Protein AF-A0A1F5B3G7-F1 (afdb_monomer)

Foldseek 3Di:
DDDDDDDDDPVVVVVLVVVCVVVVHDSVVVVVVVVVVVCVVCVVVVVCVPPPCSVVVVVVVVVCVVVVVDDPPVVVVVVVVD

Solvent-accessible surface area (backbone atoms only — not comparable to full-atom values): 5056 Å² total; per-residue (Å²): 132,88,87,81,89,81,92,71,60,66,71,58,53,53,52,48,50,53,52,20,61,73,70,74,46,58,61,65,60,54,52,51,52,52,48,52,55,56,48,60,78,38,44,67,60,50,56,56,66,65,43,83,62,45,71,57,50,54,54,48,52,55,50,34,51,74,68,67,64,68,77,58,70,72,60,54,50,64,63,71,78,107

Nearest PDB structures (foldseek):
  7vp2-assembly1_B  TM=4.997E-01  e=4.922E+00  Arabidopsis thaliana
  6zxf-assembly1_J  TM=4.499E-01  e=6.209E+00  Homo sapiens

Sequence (82 aa):
METATIRIPEAKKNLLKAVASLENKKMNDIIVNLIDEYVARRKESLELLSVPGLLNEIRASSREFRHRKTVPISDARKKLER

Radius of gyration: 23.34 Å; Cα contacts (8 Å, |Δi|>4): 16; chains: 1; bounding box: 51×25×51 Å

Structure (mmCIF, N/CA/C/O backbone):
data_AF-A0A1F5B3G7-F1
#
_entry.id   AF-A0A1F5B3G7-F1
#
loop_
_atom_site.group_PDB
_atom_site.id
_atom_site.type_symbol
_atom_site.label_atom_id
_atom_site.label_alt_id
_atom_site.label_comp_id
_atom_site.label_asym_id
_atom_site.label_entity_id
_atom_site.label_seq_id
_atom_site.pdbx_PDB_ins_code
_atom_site.Cartn_x
_atom_site.Cartn_y
_atom_site.Cartn_z
_atom_site.occupancy
_atom_site.B_iso_or_equiv
_atom_site.auth_seq_id
_atom_site.auth_comp_id
_atom_site.auth_asym_id
_atom_site.auth_atom_id
_atom_site.pdbx_PDB_model_num
ATOM 1 N N . MET A 1 1 ? -15.771 8.762 -3.403 1.00 64.00 1 MET A N 1
ATOM 2 C CA . MET A 1 1 ? -14.890 7.591 -3.212 1.00 64.00 1 MET A CA 1
ATOM 3 C C . MET A 1 1 ? -15.716 6.350 -3.480 1.00 64.00 1 MET A C 1
ATOM 5 O O . MET A 1 1 ? -16.837 6.287 -2.989 1.00 64.00 1 MET A O 1
ATOM 9 N N 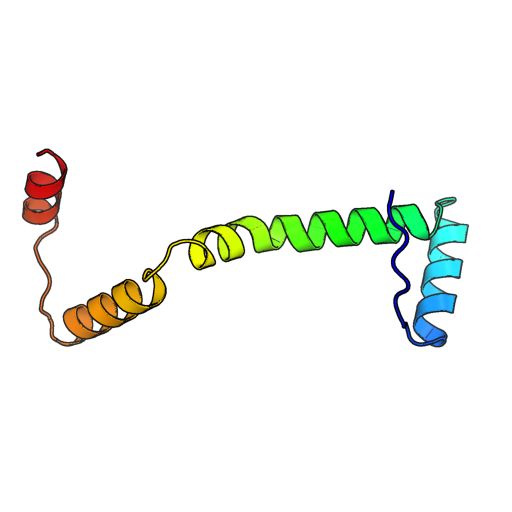. GLU A 1 2 ? -15.202 5.408 -4.267 1.00 81.81 2 GLU A N 1
ATOM 10 C CA . GLU A 1 2 ? -15.788 4.065 -4.341 1.00 81.81 2 GLU A CA 1
ATOM 11 C C . GLU A 1 2 ? -15.579 3.336 -3.010 1.00 81.81 2 GLU A C 1
ATOM 13 O O . GLU A 1 2 ? -14.602 3.581 -2.298 1.00 81.81 2 GLU A O 1
ATOM 18 N N . THR A 1 3 ? -16.523 2.470 -2.645 1.00 80.94 3 THR A N 1
ATOM 19 C CA . THR A 1 3 ? -16.445 1.693 -1.406 1.00 80.94 3 THR A CA 1
ATOM 20 C C . THR A 1 3 ? -15.880 0.311 -1.707 1.00 80.94 3 THR A C 1
ATOM 22 O O . THR A 1 3 ? -16.414 -0.429 -2.527 1.00 80.94 3 THR A O 1
ATOM 25 N N . ALA A 1 4 ? -14.790 -0.048 -1.030 1.00 82.19 4 ALA A N 1
ATOM 26 C CA . ALA A 1 4 ? -14.196 -1.377 -1.101 1.00 82.19 4 ALA A CA 1
ATOM 27 C C . ALA A 1 4 ? -14.402 -2.096 0.235 1.00 82.19 4 ALA A C 1
ATOM 29 O O . ALA A 1 4 ? -14.108 -1.551 1.299 1.00 82.19 4 ALA A O 1
ATOM 30 N N . THR A 1 5 ? -14.904 -3.331 0.194 1.00 86.81 5 THR A N 1
ATOM 31 C CA . THR A 1 5 ? -15.060 -4.157 1.400 1.00 86.81 5 THR A CA 1
ATOM 32 C C . THR A 1 5 ? -13.872 -5.100 1.532 1.00 86.81 5 THR A C 1
ATOM 34 O O . THR A 1 5 ? -13.637 -5.935 0.662 1.00 86.81 5 THR A O 1
ATOM 37 N N . ILE A 1 6 ? -13.133 -4.989 2.638 1.00 86.06 6 ILE A N 1
ATOM 38 C CA . ILE A 1 6 ? -11.952 -5.812 2.919 1.00 86.06 6 ILE A CA 1
ATOM 39 C C . ILE A 1 6 ? -12.283 -6.783 4.053 1.00 86.06 6 ILE A C 1
ATOM 41 O O . ILE A 1 6 ? -12.815 -6.390 5.092 1.00 86.06 6 ILE A O 1
ATOM 45 N N . ARG A 1 7 ? -11.947 -8.063 3.870 1.00 88.81 7 ARG A N 1
ATOM 46 C CA . ARG A 1 7 ? -12.060 -9.071 4.930 1.00 88.81 7 ARG A CA 1
ATOM 47 C C . ARG A 1 7 ? -10.820 -9.028 5.813 1.00 88.81 7 ARG A C 1
ATOM 49 O O . ARG A 1 7 ? -9.706 -9.217 5.334 1.00 88.81 7 ARG A O 1
ATOM 56 N N . ILE A 1 8 ? -11.028 -8.822 7.107 1.00 89.00 8 ILE A N 1
ATOM 57 C CA . ILE A 1 8 ? -9.974 -8.798 8.123 1.00 89.00 8 ILE A CA 1
ATOM 58 C C . ILE A 1 8 ? -10.368 -9.690 9.305 1.00 89.00 8 ILE A C 1
ATOM 60 O O . ILE A 1 8 ? -11.545 -9.713 9.670 1.00 89.00 8 ILE A O 1
ATOM 64 N N . PRO A 1 9 ? -9.410 -10.410 9.920 1.00 95.12 9 PRO A N 1
ATOM 65 C CA . PRO A 1 9 ? -9.666 -11.181 11.132 1.00 95.12 9 PRO A CA 1
ATOM 66 C C . PRO A 1 9 ? -10.229 -10.305 12.254 1.00 95.12 9 PRO A C 1
ATOM 68 O O . PRO A 1 9 ? -9.765 -9.181 12.467 1.00 95.12 9 PRO A O 1
ATOM 71 N N . GLU A 1 10 ? -11.183 -10.843 13.011 1.00 92.06 10 GLU A N 1
ATOM 72 C CA . GLU A 1 10 ? -11.904 -10.102 14.051 1.00 92.06 10 GLU A CA 1
ATOM 73 C C . GLU A 1 10 ? -10.973 -9.534 15.131 1.00 92.06 10 GLU A C 1
ATOM 75 O O . GLU A 1 10 ? -11.068 -8.357 15.477 1.00 92.06 10 GLU A O 1
ATOM 80 N N . ALA A 1 11 ? -9.993 -10.323 15.581 1.00 93.31 11 ALA A N 1
ATOM 81 C CA . ALA A 1 11 ? -8.994 -9.877 16.551 1.00 93.31 11 ALA A CA 1
ATOM 82 C C . ALA A 1 11 ? -8.247 -8.613 16.083 1.00 93.31 11 ALA A C 1
ATOM 84 O O . ALA A 1 11 ? -8.073 -7.665 16.848 1.00 93.31 11 ALA A O 1
ATOM 85 N N . 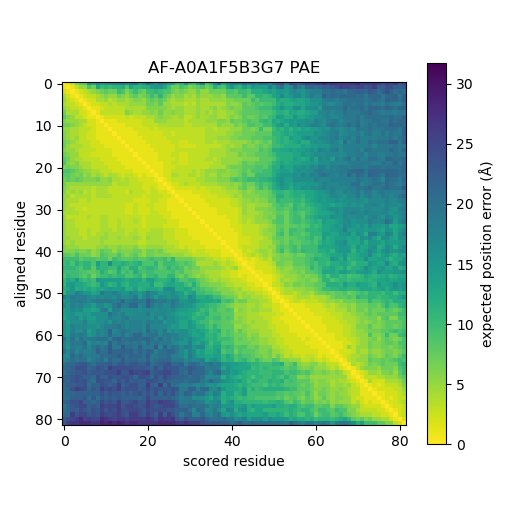LYS A 1 12 ? -7.864 -8.558 14.799 1.00 92.00 12 LYS A N 1
ATOM 86 C CA . LYS A 1 12 ? -7.163 -7.401 14.221 1.00 92.00 12 LYS A CA 1
ATOM 87 C 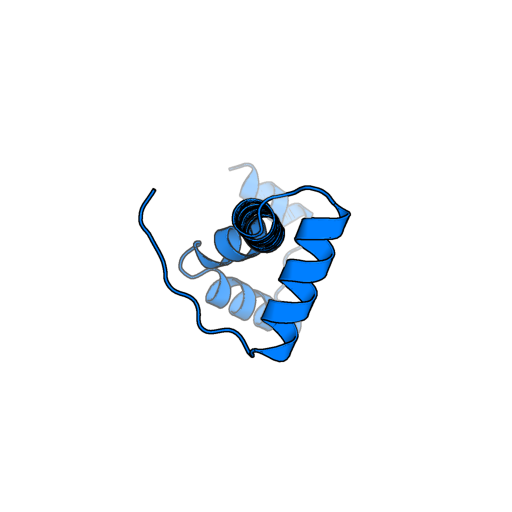C . LYS A 1 12 ? -8.080 -6.185 14.097 1.00 92.00 12 LYS A C 1
ATOM 89 O O . LYS A 1 12 ? -7.643 -5.073 14.373 1.00 92.00 12 LYS A O 1
ATOM 94 N N . LYS A 1 13 ? -9.349 -6.389 13.730 1.00 90.75 13 LYS A N 1
ATOM 95 C CA . LYS A 1 13 ? -10.362 -5.322 13.682 1.00 90.75 13 LYS A CA 1
ATOM 96 C C . LYS A 1 13 ? -10.561 -4.682 15.059 1.00 90.75 13 LYS A C 1
ATOM 98 O O . LYS A 1 13 ? -10.603 -3.459 15.160 1.00 90.75 13 LYS A O 1
ATOM 103 N N . ASN A 1 14 ? -10.671 -5.496 16.108 1.00 92.06 14 ASN A N 1
ATOM 104 C CA . ASN A 1 14 ? -10.889 -5.007 17.470 1.00 92.06 14 ASN A CA 1
ATOM 105 C C . ASN A 1 14 ? -9.690 -4.201 17.981 1.00 92.06 14 ASN A C 1
ATOM 107 O O . ASN A 1 14 ? -9.879 -3.118 18.533 1.00 92.06 14 ASN A O 1
ATOM 111 N N . LEU A 1 15 ? -8.468 -4.673 17.718 1.00 93.38 15 LEU A N 1
ATOM 112 C CA . LEU A 1 15 ? -7.247 -3.926 18.029 1.00 93.38 15 LEU A CA 1
ATOM 113 C C . LEU A 1 15 ? -7.187 -2.594 17.278 1.00 93.38 15 LEU A C 1
ATOM 115 O O . LEU A 1 15 ? -6.949 -1.558 17.891 1.00 93.38 15 LEU A O 1
ATOM 119 N N . LEU A 1 16 ? -7.466 -2.599 15.972 1.00 90.81 16 LEU A N 1
ATOM 120 C CA . LEU A 1 16 ? -7.462 -1.377 15.170 1.00 90.81 16 LEU A CA 1
ATOM 121 C C . LEU A 1 16 ? -8.495 -0.364 15.678 1.00 90.81 16 LEU A C 1
ATOM 123 O O . LEU A 1 16 ? -8.211 0.828 15.736 1.00 90.81 16 LEU A O 1
ATOM 127 N N . LYS A 1 17 ? -9.676 -0.834 16.094 1.00 90.19 17 LYS A N 1
ATOM 128 C CA . LYS A 1 17 ? -10.706 0.014 16.700 1.00 90.19 17 LYS A CA 1
ATOM 129 C C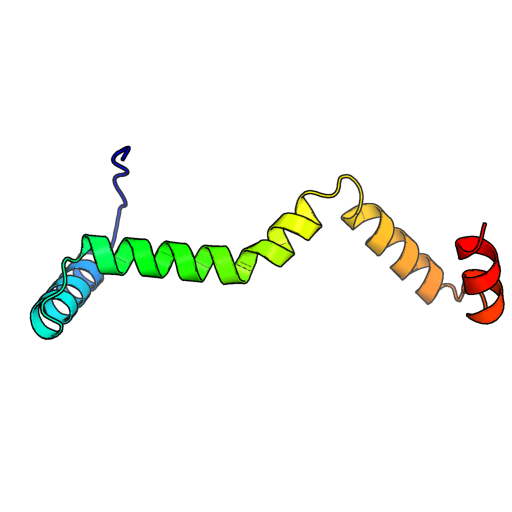 . LYS A 1 17 ? -10.227 0.633 18.016 1.00 90.19 17 LYS A C 1
ATOM 131 O O . LYS A 1 17 ? -10.436 1.823 18.218 1.00 90.19 17 LYS A O 1
ATOM 136 N N . ALA A 1 18 ? -9.578 -0.146 18.881 1.00 92.75 18 ALA A N 1
ATOM 137 C CA . ALA A 1 18 ? -9.036 0.353 20.143 1.00 92.75 18 ALA A CA 1
ATOM 138 C C . ALA A 1 18 ? -7.965 1.436 19.919 1.00 92.75 18 ALA A C 1
ATOM 140 O O . ALA A 1 18 ? -8.020 2.488 20.551 1.00 92.75 18 ALA A O 1
ATOM 141 N N . VAL A 1 19 ? -7.049 1.214 18.971 1.00 92.06 19 VAL A N 1
ATOM 142 C CA . VAL A 1 19 ? -6.021 2.197 18.585 1.00 92.06 19 VAL A CA 1
ATOM 143 C C . VAL A 1 19 ? -6.656 3.456 17.993 1.00 92.06 19 VAL A C 1
ATOM 145 O O . VAL A 1 19 ? -6.310 4.564 18.387 1.00 92.06 19 VAL A O 1
ATOM 148 N N . ALA A 1 20 ? -7.639 3.303 17.104 1.00 92.44 20 ALA A N 1
ATOM 149 C CA . ALA A 1 20 ? -8.358 4.429 16.515 1.00 92.44 20 ALA A CA 1
ATOM 150 C C . ALA A 1 20 ? -9.060 5.288 17.580 1.00 92.44 20 ALA A C 1
ATOM 152 O O . ALA A 1 20 ? -8.994 6.515 17.528 1.00 92.44 20 ALA A O 1
ATOM 153 N N . SER A 1 21 ? -9.684 4.646 18.573 1.00 91.31 21 SER A N 1
ATOM 154 C CA . SER A 1 21 ? -10.292 5.332 19.715 1.00 91.31 21 SER A CA 1
ATOM 155 C C . SER A 1 21 ? -9.262 6.052 20.583 1.00 91.31 21 SER A C 1
ATOM 157 O O . SER A 1 21 ? -9.523 7.177 20.997 1.00 91.31 21 SER A O 1
ATOM 159 N N . LEU A 1 22 ? -8.099 5.442 20.830 1.00 93.25 22 LEU A N 1
ATOM 160 C CA . LEU A 1 22 ? -7.014 6.058 21.599 1.00 93.25 22 LEU A CA 1
ATOM 161 C C . LEU A 1 22 ? -6.459 7.309 20.903 1.00 93.25 22 LEU A C 1
ATOM 163 O O . LEU A 1 22 ? -6.242 8.331 21.544 1.00 93.25 22 LEU A O 1
ATOM 167 N N . GLU A 1 23 ? -6.253 7.239 19.589 1.00 90.81 23 GLU A N 1
ATOM 168 C CA . GLU A 1 23 ? -5.717 8.346 18.790 1.00 90.81 23 GLU A CA 1
ATOM 169 C C . GLU A 1 23 ? -6.777 9.385 18.389 1.00 90.81 23 GLU A C 1
ATOM 171 O O . GLU A 1 23 ? -6.450 10.360 17.713 1.00 90.81 23 GLU A O 1
ATOM 176 N N . ASN A 1 24 ? -8.041 9.179 18.776 1.00 92.62 24 ASN A N 1
ATOM 177 C CA . ASN A 1 24 ? -9.191 9.985 18.359 1.00 92.62 24 ASN A CA 1
ATOM 178 C C . ASN A 1 24 ? -9.283 10.156 16.826 1.00 92.62 24 ASN A C 1
ATOM 180 O O . ASN A 1 24 ? -9.618 11.224 16.309 1.00 92.62 24 ASN A O 1
ATOM 184 N N . LYS A 1 25 ? -8.960 9.090 16.086 1.00 92.00 25 LYS A N 1
ATOM 185 C CA . LYS A 1 25 ? -8.979 9.044 14.617 1.00 92.00 25 LYS A CA 1
ATOM 186 C C . LYS A 1 25 ? -10.050 8.089 14.120 1.00 92.00 25 LYS A C 1
ATOM 188 O O . LYS A 1 25 ? -10.410 7.114 14.780 1.00 92.00 25 LYS A O 1
ATOM 193 N N . LYS A 1 26 ? -10.543 8.319 12.902 1.00 90.12 26 LYS A N 1
ATOM 194 C CA . LYS A 1 26 ? -11.426 7.351 12.248 1.00 90.12 26 LYS A CA 1
ATOM 195 C C . LYS A 1 26 ? -10.596 6.175 11.751 1.00 90.12 26 LYS A C 1
ATOM 197 O O . LYS A 1 26 ? -9.539 6.344 11.152 1.00 90.12 26 LYS A O 1
ATOM 202 N N . MET A 1 27 ? -11.132 4.972 11.928 1.00 86.88 27 MET A N 1
ATOM 203 C CA . MET A 1 27 ? -10.505 3.739 11.442 1.00 86.88 27 MET A CA 1
ATOM 204 C C . MET A 1 27 ? -10.245 3.775 9.927 1.00 86.88 27 MET A C 1
ATOM 206 O O . MET A 1 27 ? -9.244 3.241 9.462 1.00 86.88 27 MET A O 1
ATOM 210 N N . ASN A 1 28 ? -11.128 4.436 9.172 1.00 87.62 28 ASN A N 1
ATOM 211 C CA . ASN A 1 28 ? -10.963 4.630 7.735 1.00 87.62 28 ASN A CA 1
ATOM 212 C C . ASN A 1 28 ? -9.707 5.444 7.406 1.00 87.62 28 ASN A C 1
ATOM 214 O O . ASN A 1 28 ? -8.924 5.024 6.565 1.00 87.62 28 ASN A O 1
ATOM 218 N N . ASP A 1 29 ? -9.484 6.557 8.105 1.00 89.88 29 ASP A N 1
ATOM 219 C CA . ASP A 1 29 ? -8.351 7.451 7.843 1.00 89.88 29 ASP A CA 1
ATOM 220 C C . ASP A 1 29 ? -7.022 6.731 8.109 1.00 89.88 29 ASP A C 1
ATOM 222 O O . ASP A 1 29 ? -6.075 6.859 7.339 1.00 89.88 29 ASP A O 1
ATOM 226 N N . ILE A 1 30 ? -6.975 5.891 9.150 1.00 90.62 30 ILE A N 1
ATOM 227 C CA . ILE A 1 30 ? -5.810 5.043 9.442 1.00 90.62 30 ILE A CA 1
ATOM 228 C C . ILE A 1 30 ? -5.541 4.071 8.288 1.00 90.62 30 ILE A C 1
ATOM 230 O O . ILE A 1 30 ? -4.400 3.939 7.853 1.00 90.62 30 ILE A O 1
ATOM 234 N N . ILE A 1 31 ? -6.574 3.390 7.780 1.00 90.38 31 ILE A N 1
ATOM 235 C CA . ILE A 1 31 ? -6.412 2.434 6.676 1.00 90.38 31 ILE A CA 1
ATOM 236 C C . ILE A 1 31 ? -5.988 3.141 5.387 1.00 90.38 31 ILE A C 1
ATOM 238 O O . ILE A 1 31 ? -5.091 2.645 4.714 1.00 90.38 31 ILE A O 1
ATOM 242 N N . VAL A 1 32 ? -6.593 4.282 5.054 1.00 91.00 32 VAL A N 1
ATOM 243 C CA . VAL A 1 32 ? -6.238 5.059 3.856 1.00 91.00 32 VAL A CA 1
ATOM 244 C C . VAL A 1 32 ? -4.773 5.485 3.916 1.00 91.00 32 VAL A C 1
ATOM 246 O O . VAL A 1 32 ? -4.020 5.178 2.997 1.00 91.00 32 VAL A O 1
ATOM 249 N N . ASN A 1 33 ? -4.332 6.050 5.040 1.00 91.94 33 ASN A N 1
ATOM 250 C CA . ASN A 1 33 ? -2.934 6.447 5.213 1.00 91.94 33 ASN A CA 1
ATOM 251 C C . ASN A 1 33 ? -1.976 5.247 5.113 1.00 91.94 33 ASN A C 1
ATOM 253 O O . ASN A 1 33 ? -0.930 5.332 4.473 1.00 91.94 33 ASN A O 1
ATOM 257 N N . LEU A 1 34 ? -2.339 4.099 5.699 1.00 91.06 34 LEU A N 1
ATOM 258 C CA . LEU A 1 34 ? -1.541 2.872 5.590 1.00 91.06 34 LEU A CA 1
ATOM 259 C C . LEU A 1 34 ? -1.451 2.357 4.148 1.00 91.06 34 LEU A C 1
ATOM 261 O O . LEU A 1 34 ? -0.406 1.833 3.755 1.00 91.06 34 LEU A O 1
ATOM 265 N N . ILE A 1 35 ? -2.529 2.481 3.369 1.00 90.38 35 ILE A N 1
ATOM 266 C CA . ILE A 1 35 ? -2.534 2.146 1.941 1.00 90.38 35 ILE A CA 1
ATOM 267 C C . ILE A 1 35 ? -1.584 3.083 1.197 1.00 90.38 35 ILE A C 1
ATOM 269 O O . ILE A 1 35 ? -0.712 2.591 0.480 1.00 90.38 35 ILE A O 1
ATOM 273 N N . ASP A 1 36 ? -1.694 4.393 1.415 1.00 91.38 36 ASP A N 1
ATOM 274 C CA . ASP A 1 36 ? -0.855 5.393 0.752 1.00 91.38 36 ASP A CA 1
ATOM 275 C C . ASP A 1 36 ? 0.631 5.152 1.036 1.00 91.38 36 ASP A C 1
ATOM 277 O O . ASP A 1 36 ? 1.440 5.074 0.110 1.00 91.38 36 ASP A O 1
ATOM 281 N N . GLU A 1 37 ? 1.001 4.910 2.295 1.00 91.50 37 GLU A N 1
ATOM 282 C CA . GLU A 1 37 ? 2.375 4.555 2.660 1.00 91.50 37 GLU A CA 1
ATOM 283 C C . GLU A 1 37 ? 2.842 3.244 2.013 1.00 91.50 37 GLU A C 1
ATOM 285 O O . GLU A 1 37 ? 3.992 3.111 1.580 1.00 91.50 37 GLU A O 1
ATOM 290 N N . TYR A 1 38 ? 1.973 2.231 1.965 1.00 89.44 38 TYR A N 1
ATOM 291 C CA . TYR A 1 38 ? 2.309 0.934 1.383 1.00 89.44 38 TYR A CA 1
ATOM 292 C C . TYR A 1 38 ? 2.538 1.020 -0.126 1.00 89.44 38 TYR A C 1
ATOM 294 O O . TYR A 1 38 ? 3.461 0.368 -0.631 1.00 89.44 38 TYR A O 1
ATOM 302 N N . VAL A 1 39 ? 1.724 1.822 -0.817 1.00 89.25 39 VAL A N 1
ATOM 303 C CA . VAL A 1 39 ? 1.838 2.102 -2.250 1.00 89.25 39 VAL A CA 1
ATOM 304 C C . VAL A 1 39 ? 3.067 2.960 -2.525 1.00 89.25 39 VAL A C 1
ATOM 306 O O . VAL A 1 39 ? 3.854 2.603 -3.398 1.00 89.25 39 VAL A O 1
ATOM 309 N N . ALA A 1 40 ? 3.301 4.023 -1.751 1.00 89.69 40 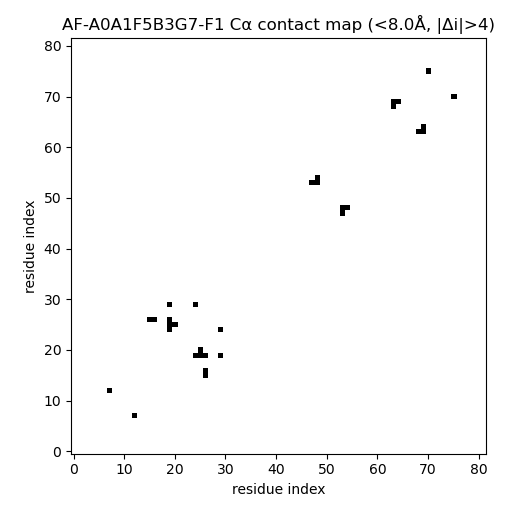ALA A N 1
ATOM 310 C CA . ALA A 1 40 ? 4.462 4.897 -1.913 1.00 89.69 40 ALA A CA 1
ATOM 311 C C . ALA A 1 40 ? 5.783 4.114 -1.845 1.00 89.69 40 ALA A C 1
ATOM 313 O O . ALA A 1 40 ? 6.624 4.252 -2.731 1.00 89.69 40 ALA A O 1
ATOM 314 N N . ARG A 1 41 ? 5.924 3.198 -0.874 1.00 88.38 41 ARG A N 1
ATOM 315 C CA . ARG A 1 41 ? 7.101 2.312 -0.753 1.00 88.38 41 ARG A CA 1
ATOM 316 C C . ARG A 1 41 ? 7.310 1.367 -1.940 1.00 88.38 41 ARG A C 1
ATOM 318 O O . ARG A 1 41 ? 8.387 0.802 -2.078 1.00 88.38 41 ARG A O 1
ATOM 325 N N . ARG A 1 42 ? 6.281 1.130 -2.754 1.00 87.50 42 ARG A N 1
ATOM 326 C CA . ARG A 1 42 ? 6.315 0.204 -3.898 1.00 87.50 42 ARG A CA 1
ATOM 327 C C . ARG A 1 42 ? 6.248 0.909 -5.241 1.00 87.50 42 ARG A C 1
ATOM 329 O O . ARG A 1 42 ? 6.366 0.232 -6.257 1.00 87.50 42 ARG A O 1
ATOM 336 N N . LYS A 1 43 ? 6.077 2.231 -5.257 1.00 84.25 43 LYS A N 1
ATOM 337 C CA . LYS A 1 43 ? 5.911 3.010 -6.481 1.00 84.25 43 LYS A CA 1
ATOM 338 C C . LYS A 1 43 ? 7.092 2.813 -7.428 1.00 84.25 43 LYS A C 1
ATOM 340 O O . LYS A 1 43 ? 6.872 2.416 -8.560 1.00 84.25 43 LYS A O 1
ATOM 345 N N . GLU A 1 44 ? 8.319 2.943 -6.928 1.00 79.06 44 GLU A N 1
ATOM 346 C CA . GLU A 1 44 ? 9.538 2.710 -7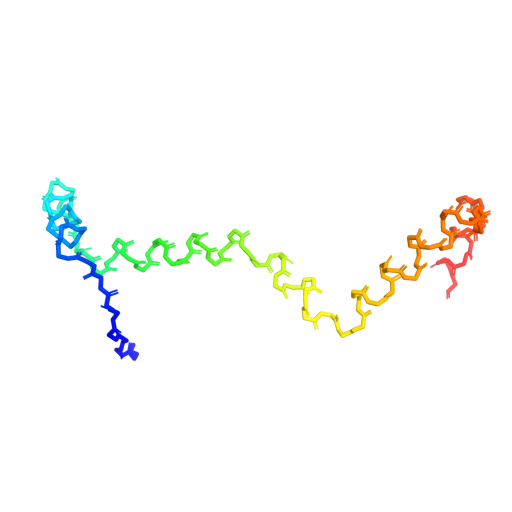.717 1.00 79.06 44 GLU A CA 1
ATOM 347 C C . GLU A 1 44 ? 9.590 1.282 -8.287 1.00 79.06 44 GLU A C 1
ATOM 349 O O . GLU A 1 44 ? 9.864 1.073 -9.465 1.00 79.06 44 GLU A O 1
ATOM 354 N N . SER A 1 45 ? 9.253 0.269 -7.481 1.00 81.88 45 SER A N 1
ATOM 355 C CA . SER A 1 45 ? 9.212 -1.118 -7.960 1.00 81.88 45 SER A CA 1
ATOM 356 C C . SER A 1 45 ? 8.142 -1.333 -9.034 1.00 81.88 45 SER A C 1
ATOM 358 O O . SER A 1 45 ? 8.374 -2.068 -9.990 1.00 81.88 45 SER A O 1
ATOM 360 N N . LEU A 1 46 ? 6.973 -0.705 -8.894 1.00 80.75 46 LEU A N 1
ATOM 361 C CA . LEU A 1 46 ? 5.898 -0.764 -9.886 1.00 80.75 46 LEU A CA 1
ATOM 362 C C . LEU A 1 46 ? 6.263 -0.004 -11.168 1.00 80.75 46 LEU A C 1
ATOM 364 O O . LEU A 1 46 ? 5.932 -0.469 -12.257 1.00 80.75 46 LEU A O 1
ATOM 368 N N . GLU A 1 47 ? 6.978 1.115 -11.060 1.00 82.31 47 GLU A N 1
ATOM 369 C CA . GLU A 1 47 ? 7.537 1.863 -12.193 1.00 82.31 47 GLU A CA 1
ATOM 370 C C . GLU A 1 47 ? 8.554 1.013 -12.965 1.00 82.31 47 GLU A C 1
ATOM 372 O O . GLU A 1 47 ? 8.467 0.897 -14.184 1.00 82.31 47 GLU A O 1
ATOM 377 N N . LEU A 1 48 ? 9.451 0.307 -12.272 1.00 77.75 48 LEU A N 1
ATOM 378 C CA . LEU A 1 48 ? 10.374 -0.631 -12.919 1.00 77.75 48 LEU A CA 1
ATOM 379 C C . LEU A 1 48 ? 9.627 -1.789 -13.600 1.00 77.75 48 LEU A C 1
ATOM 381 O O . LEU A 1 48 ? 9.946 -2.165 -14.724 1.00 77.75 48 LEU A O 1
ATOM 385 N N . LEU A 1 49 ? 8.609 -2.351 -12.944 1.00 76.38 49 LEU A N 1
ATOM 386 C CA . LEU A 1 49 ? 7.816 -3.450 -13.506 1.00 76.38 49 LEU A CA 1
ATOM 387 C C . LEU A 1 49 ? 6.928 -3.030 -14.684 1.00 76.38 49 LEU A C 1
ATOM 389 O O . LEU A 1 49 ? 6.528 -3.890 -15.467 1.00 76.38 49 LEU A O 1
ATOM 393 N N . SER A 1 50 ? 6.609 -1.743 -14.811 1.00 78.94 50 SER A N 1
ATOM 394 C CA . SER A 1 50 ? 5.796 -1.233 -15.917 1.00 78.94 50 SER A CA 1
ATOM 395 C C . SER A 1 50 ? 6.602 -0.985 -17.190 1.00 78.94 50 SER A C 1
ATOM 397 O O . SER A 1 50 ? 5.989 -0.842 -18.245 1.00 78.94 50 SER A O 1
ATOM 399 N N . VAL A 1 51 ? 7.940 -1.024 -17.139 1.00 84.69 51 VAL A N 1
ATOM 400 C CA . VAL A 1 51 ? 8.794 -1.006 -18.337 1.00 84.69 51 VAL A CA 1
ATOM 401 C C . VAL A 1 51 ? 8.726 -2.377 -19.030 1.00 84.69 51 VAL A C 1
ATOM 403 O O . VAL A 1 51 ? 9.262 -3.366 -18.509 1.00 84.69 51 VAL A O 1
ATOM 406 N N . PRO A 1 52 ? 8.089 -2.486 -20.213 1.00 81.88 52 PRO A N 1
ATOM 407 C CA . PRO A 1 52 ? 7.953 -3.762 -20.904 1.00 81.88 52 PRO A CA 1
ATOM 408 C C . PRO A 1 52 ? 9.327 -4.320 -21.278 1.00 81.88 52 PRO A C 1
ATOM 410 O O . PRO A 1 52 ? 10.177 -3.608 -21.797 1.00 81.88 52 PRO A O 1
ATOM 413 N N . GLY A 1 53 ? 9.557 -5.608 -21.023 1.00 81.94 53 GLY A N 1
ATOM 414 C CA . GLY A 1 53 ? 10.813 -6.266 -21.395 1.00 81.94 53 GLY A CA 1
ATOM 415 C C . GLY A 1 53 ? 12.003 -6.001 -20.463 1.00 81.94 53 GLY A C 1
ATOM 416 O O . GLY A 1 53 ? 12.970 -6.759 -20.540 1.00 81.94 53 GLY A O 1
ATOM 417 N N . LEU A 1 54 ? 11.913 -5.060 -19.513 1.00 84.69 54 LEU A N 1
ATOM 418 C CA . LEU A 1 54 ? 13.016 -4.720 -18.599 1.00 84.69 54 LEU A CA 1
ATOM 419 C C . LEU A 1 54 ? 13.552 -5.939 -17.838 1.00 84.69 54 LEU A C 1
ATOM 421 O O . LEU A 1 54 ? 14.759 -6.149 -17.738 1.00 84.69 54 LEU A O 1
ATOM 425 N N . LEU A 1 55 ? 12.662 -6.803 -17.343 1.00 81.44 55 LEU A N 1
ATOM 426 C CA . LEU A 1 55 ? 13.068 -8.033 -16.657 1.00 81.44 55 LEU A CA 1
ATOM 427 C C . LEU A 1 55 ? 13.903 -8.956 -17.563 1.00 81.44 55 LEU A C 1
ATOM 429 O O . LEU A 1 55 ? 14.846 -9.601 -17.097 1.00 81.44 55 LEU A O 1
ATOM 433 N N . ASN A 1 56 ? 13.554 -9.038 -18.848 1.00 85.38 56 ASN A N 1
ATOM 434 C CA . ASN A 1 56 ? 14.271 -9.868 -19.811 1.00 85.38 56 ASN A CA 1
ATOM 435 C C . ASN A 1 56 ? 15.641 -9.269 -20.135 1.00 85.38 56 ASN A C 1
ATOM 437 O O . ASN A 1 56 ? 16.619 -10.017 -20.175 1.00 85.38 56 ASN A O 1
ATOM 441 N N . GLU A 1 57 ? 15.728 -7.947 -20.281 1.00 86.50 57 GLU A N 1
ATOM 442 C CA . GLU A 1 57 ? 16.990 -7.229 -20.484 1.00 86.50 57 GLU A CA 1
ATOM 443 C C . GLU A 1 57 ? 17.932 -7.395 -19.290 1.00 86.50 57 GLU A C 1
ATOM 445 O O . GLU A 1 57 ? 19.075 -7.810 -19.466 1.00 86.50 57 GLU A O 1
ATOM 450 N N . ILE A 1 58 ? 17.446 -7.205 -18.059 1.00 85.06 58 ILE A N 1
ATOM 451 C CA . ILE A 1 58 ? 18.244 -7.417 -16.839 1.00 85.06 58 ILE A CA 1
ATOM 452 C C . ILE A 1 58 ? 18.785 -8.854 -16.790 1.00 85.06 58 ILE A C 1
ATOM 454 O O . ILE A 1 58 ? 19.960 -9.087 -16.485 1.00 85.06 58 ILE A O 1
ATOM 458 N N . ARG A 1 59 ? 17.947 -9.844 -17.120 1.00 85.38 59 ARG A N 1
ATOM 459 C CA . ARG A 1 59 ? 18.356 -11.257 -17.166 1.00 85.38 59 ARG A CA 1
ATOM 460 C C . ARG A 1 59 ? 19.367 -11.539 -18.276 1.00 85.38 59 ARG A C 1
ATOM 462 O O . ARG A 1 59 ? 20.259 -12.366 -18.073 1.00 85.38 59 ARG A O 1
ATOM 469 N N . ALA A 1 60 ? 19.233 -10.906 -19.439 1.00 87.62 60 ALA A N 1
ATOM 470 C CA . ALA A 1 60 ? 20.192 -11.018 -20.534 1.00 87.62 60 ALA A CA 1
ATOM 471 C C . ALA A 1 60 ? 21.548 -10.423 -20.127 1.00 87.62 60 ALA A C 1
ATOM 473 O O . ALA A 1 60 ? 22.540 -11.152 -20.106 1.00 87.62 60 ALA A O 1
ATOM 474 N N . SER A 1 61 ? 21.561 -9.179 -19.649 1.00 85.19 61 SER A N 1
ATOM 475 C CA . SER A 1 61 ? 22.760 -8.479 -19.178 1.00 85.19 61 SER A CA 1
ATOM 476 C C . SER A 1 61 ? 23.472 -9.227 -18.045 1.00 85.19 61 SER A C 1
ATOM 478 O O . SER A 1 61 ? 24.691 -9.380 -18.061 1.00 85.19 61 SER A O 1
ATOM 480 N N . SER A 1 62 ? 22.730 -9.794 -17.085 1.00 87.06 62 SER A N 1
ATOM 481 C CA . SER A 1 62 ? 23.308 -10.621 -16.009 1.00 87.06 62 SER A CA 1
ATOM 482 C C . SER A 1 62 ? 23.999 -11.891 -16.530 1.00 87.06 62 SER A C 1
ATOM 484 O O . SER A 1 62 ? 24.995 -12.344 -15.955 1.00 87.06 62 SER A O 1
ATOM 486 N N . ARG A 1 63 ? 23.480 -12.499 -17.605 1.00 88.44 63 ARG A N 1
ATOM 487 C CA . ARG A 1 63 ? 24.126 -13.649 -18.257 1.00 88.44 63 ARG A CA 1
ATOM 488 C C . ARG A 1 63 ? 25.384 -13.213 -19.001 1.00 88.44 63 ARG A C 1
ATOM 490 O O . ARG A 1 63 ? 26.423 -13.842 -18.831 1.00 88.44 63 ARG A O 1
ATOM 497 N N . GLU A 1 64 ? 25.322 -12.129 -19.764 1.00 87.31 64 GLU A N 1
ATOM 498 C CA . GLU A 1 64 ? 26.473 -11.588 -20.498 1.00 87.31 64 GLU A CA 1
ATOM 499 C C . GLU A 1 64 ? 27.624 -11.196 -19.569 1.00 87.31 64 GLU A C 1
ATOM 501 O O . GLU A 1 64 ? 28.771 -11.576 -19.819 1.00 87.31 64 GLU A O 1
ATOM 506 N N . PHE A 1 65 ? 27.309 -10.558 -18.438 1.00 85.31 65 PHE A N 1
ATOM 507 C CA . PHE A 1 65 ? 28.277 -10.243 -17.391 1.00 85.31 65 PHE A CA 1
ATOM 508 C C . PHE A 1 65 ? 28.972 -11.500 -16.850 1.00 85.31 65 PHE A C 1
ATOM 510 O O . PHE A 1 65 ? 30.200 -11.552 -16.773 1.00 85.31 65 PHE A O 1
ATOM 517 N N . ARG A 1 66 ? 28.207 -12.558 -16.542 1.00 85.56 66 ARG A N 1
ATOM 518 C CA . ARG A 1 66 ? 28.766 -13.850 -16.102 1.00 85.56 66 ARG A CA 1
ATOM 519 C C . ARG A 1 66 ? 29.670 -14.489 -17.152 1.00 85.56 66 ARG A C 1
ATOM 521 O O . ARG A 1 66 ? 30.668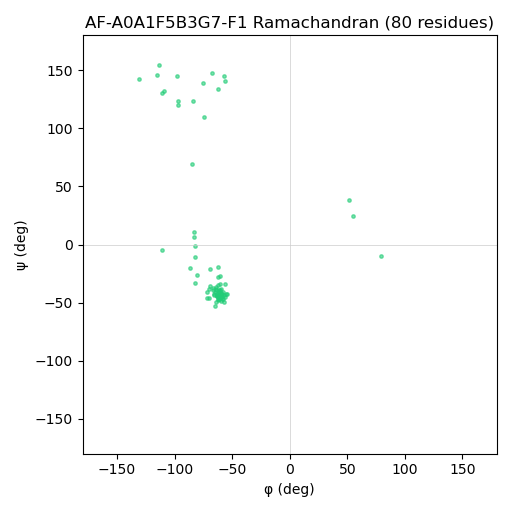 -15.110 -16.801 1.00 85.56 66 ARG A O 1
ATOM 528 N N . HIS A 1 67 ? 29.360 -14.298 -18.429 1.00 89.56 67 HIS A N 1
ATOM 529 C CA . HIS A 1 67 ? 30.192 -14.746 -19.543 1.00 89.56 67 HIS A CA 1
ATOM 530 C C . HIS A 1 67 ? 31.341 -13.782 -19.884 1.00 89.56 67 HIS A C 1
ATOM 532 O O . HIS A 1 67 ? 31.987 -13.966 -20.914 1.00 89.56 67 HIS A O 1
ATOM 538 N N . ARG A 1 68 ? 31.614 -12.772 -19.039 1.00 83.75 68 ARG A N 1
ATOM 539 C CA . ARG A 1 68 ? 32.646 -11.736 -19.237 1.00 83.75 68 A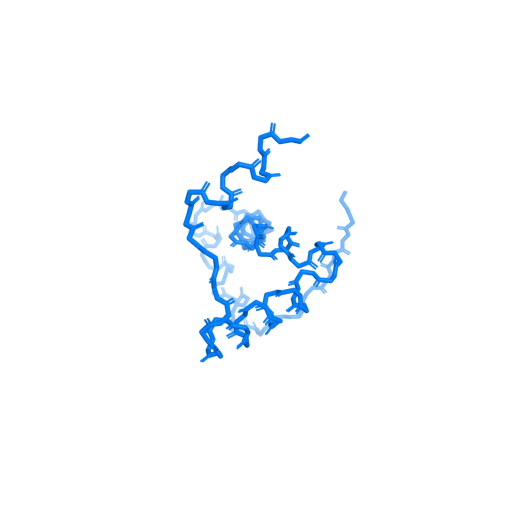RG A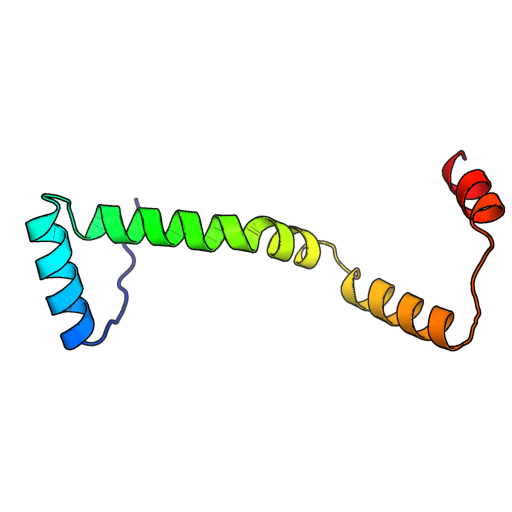 CA 1
ATOM 540 C C . ARG A 1 68 ? 32.511 -10.975 -20.561 1.00 83.75 68 ARG A C 1
ATOM 542 O O . ARG A 1 68 ? 33.479 -10.405 -21.058 1.00 83.75 68 ARG A O 1
ATOM 549 N N . LYS A 1 69 ? 31.303 -10.931 -21.126 1.00 81.62 69 LYS A N 1
ATOM 550 C CA . LYS A 1 69 ? 30.970 -10.109 -22.292 1.00 81.62 69 LYS A CA 1
ATOM 551 C C . LYS A 1 69 ? 30.621 -8.702 -21.811 1.00 81.62 69 LYS A C 1
ATOM 553 O O . LYS A 1 69 ? 29.466 -8.301 -21.819 1.00 81.62 69 LYS A O 1
ATOM 558 N N . THR A 1 70 ? 31.621 -7.980 -21.316 1.00 82.00 70 THR A N 1
ATOM 559 C CA . THR A 1 70 ? 31.470 -6.610 -20.807 1.00 82.00 70 THR A CA 1
ATOM 560 C C . THR A 1 70 ? 32.260 -5.637 -21.665 1.00 82.00 70 THR A C 1
ATOM 562 O O . THR A 1 70 ? 33.342 -5.975 -22.140 1.00 82.00 70 THR A O 1
ATOM 565 N N . VAL A 1 71 ? 31.752 -4.418 -21.828 1.00 80.75 71 VAL A N 1
ATOM 566 C CA . VAL A 1 71 ? 32.484 -3.327 -22.485 1.00 80.75 71 VAL A CA 1
ATOM 567 C C . VAL A 1 71 ? 33.132 -2.407 -21.446 1.00 80.75 71 VAL A C 1
ATOM 569 O O . VAL A 1 71 ? 32.543 -2.190 -20.383 1.00 80.75 71 VAL A O 1
ATOM 572 N N . PRO A 1 72 ? 34.320 -1.844 -21.725 1.00 83.00 72 PRO A N 1
ATOM 573 C CA . PRO A 1 72 ? 34.904 -0.799 -20.894 1.00 83.00 72 PRO A CA 1
ATOM 574 C C . PRO A 1 72 ? 33.968 0.406 -20.766 1.00 83.00 72 PRO A C 1
ATOM 576 O O . PRO A 1 72 ? 33.282 0.793 -21.716 1.00 83.00 72 PRO A O 1
ATOM 579 N N . ILE A 1 73 ? 33.975 1.049 -19.597 1.00 82.56 73 ILE A N 1
ATOM 580 C CA . ILE A 1 73 ? 33.085 2.184 -19.310 1.00 82.56 73 ILE A CA 1
ATOM 581 C C . ILE A 1 73 ? 33.328 3.381 -20.246 1.00 82.56 73 ILE A C 1
ATOM 583 O O . ILE A 1 73 ? 32.400 4.129 -20.549 1.00 82.56 73 ILE A O 1
ATOM 587 N N . SER A 1 74 ? 34.558 3.532 -20.749 1.00 84.25 74 SER A N 1
ATOM 588 C CA . SER A 1 74 ? 34.935 4.536 -21.750 1.00 84.25 74 SER A CA 1
ATOM 589 C C . SER A 1 74 ? 34.183 4.355 -23.068 1.00 84.25 74 SER A C 1
ATOM 591 O O . SER A 1 74 ? 33.765 5.334 -23.685 1.00 84.25 74 SER A O 1
ATOM 593 N N . ASP A 1 75 ? 33.981 3.106 -23.482 1.00 83.00 75 ASP A N 1
ATOM 594 C CA . ASP A 1 75 ? 33.365 2.766 -24.763 1.00 83.00 75 ASP A CA 1
ATOM 595 C C . ASP A 1 75 ? 31.841 2.834 -24.667 1.00 83.00 75 ASP A C 1
ATOM 597 O O . ASP A 1 75 ? 31.172 3.237 -25.619 1.00 83.00 75 ASP A O 1
ATOM 601 N N . ALA A 1 76 ? 31.290 2.503 -23.496 1.00 81.06 76 ALA A N 1
ATOM 602 C CA . ALA A 1 76 ? 29.876 2.695 -23.199 1.00 81.06 76 ALA A CA 1
ATOM 603 C C . ALA A 1 76 ? 29.485 4.184 -23.219 1.00 81.06 76 ALA A C 1
ATOM 605 O O . ALA A 1 76 ? 28.482 4.537 -23.834 1.00 81.06 76 ALA A O 1
ATOM 606 N N . ARG A 1 77 ? 30.297 5.071 -22.619 1.00 81.12 77 ARG A N 1
ATOM 607 C CA . ARG A 1 77 ? 30.037 6.525 -22.614 1.00 81.12 77 ARG A CA 1
ATOM 608 C C . ARG A 1 77 ? 29.985 7.115 -24.023 1.00 81.12 77 ARG A C 1
ATOM 610 O O . ARG A 1 77 ? 29.021 7.791 -24.355 1.00 81.12 77 ARG A O 1
ATOM 617 N N . LYS A 1 78 ? 30.938 6.757 -24.890 1.00 83.06 78 LYS A N 1
ATOM 618 C CA . LYS A 1 78 ? 30.956 7.205 -26.296 1.00 83.06 78 LYS A CA 1
ATOM 619 C C . LYS A 1 78 ? 29.724 6.779 -27.102 1.00 83.06 78 LYS A C 1
ATOM 621 O O . LYS A 1 78 ? 29.394 7.426 -28.089 1.00 83.06 78 LYS A O 1
ATOM 626 N N . LYS A 1 79 ? 29.073 5.671 -26.728 1.00 77.44 79 LYS A N 1
ATOM 627 C CA . LYS A 1 79 ? 27.840 5.197 -27.377 1.00 77.44 79 LYS A CA 1
ATOM 628 C C . LYS A 1 79 ? 26.584 5.922 -26.894 1.00 77.44 79 LYS A C 1
ATOM 630 O O . LYS A 1 79 ? 25.624 5.953 -27.646 1.00 77.44 79 LYS A O 1
ATOM 635 N N . LEU A 1 80 ? 26.590 6.454 -25.670 1.00 73.12 80 LEU A N 1
ATOM 636 C CA . LEU A 1 80 ? 25.462 7.183 -25.073 1.00 73.12 80 LEU A CA 1
ATOM 637 C C . LEU A 1 80 ? 25.462 8.679 -25.421 1.00 73.12 80 LEU A C 1
ATOM 639 O O . LEU A 1 80 ? 24.431 9.326 -25.313 1.00 73.12 80 LEU A O 1
ATOM 643 N N . GLU A 1 81 ? 26.609 9.228 -25.825 1.00 74.69 81 GLU A N 1
ATOM 644 C CA . GLU A 1 81 ? 26.758 10.617 -26.294 1.00 74.69 81 GLU A CA 1
ATOM 645 C C . GLU A 1 81 ? 26.385 10.808 -27.783 1.00 74.69 81 GLU A C 1
ATOM 647 O O . GLU A 1 81 ? 26.593 11.887 -28.338 1.00 74.69 81 GLU A O 1
ATOM 652 N N . ARG A 1 82 ? 25.857 9.768 -28.441 1.00 53.66 82 ARG A N 1
ATOM 653 C CA . ARG A 1 82 ? 25.326 9.789 -29.813 1.00 53.66 82 ARG A CA 1
ATOM 654 C C . ARG A 1 82 ? 23.813 9.656 -29.798 1.00 53.66 82 ARG A C 1
ATOM 656 O O . ARG A 1 82 ? 23.192 10.289 -30.677 1.00 53.66 82 ARG A O 1
#

pLDDT: mean 85.77, std 6.52, range [53.66, 95.12]

Secondary structure (DSSP, 8-state):
---------HHHHHHHHHHHHHTT--HHHHHHHHHHHHHHHHHHHHHHHHSTTHHHHHHHHHHHHHTT----HHHHHHHH--

Mean predicted aligned error: 10.28 Å